Protein AF-A0AB35F5K7-F1 (afdb_monomer_lite)

Sequence (78 aa):
YILELIFEYNKQHPNKETLKEEVTRLIRASLGNRAKEGLMLEFIGQTDIDNLPNKESVIEQFYTFAQAAQQREAEALI

Secondary structure (DSSP, 8-state):
-HHHHHHHHHHH---HHHHHHHHHHHHHT-GGGGGGHHHHHHHHHHS-GGG--SHHHHHHHHHHHHHHHHHHHHHTT-

pLDDT: mean 91.66, std 4.8, range [70.44, 96.56]

Radius of gyration: 12.69 Å; chains: 1; bounding box: 30×22×32 Å

Structure (mmCIF, N/CA/C/O backbone):
data_AF-A0AB35F5K7-F1
#
_entry.id   AF-A0AB35F5K7-F1
#
loop_
_atom_site.group_PDB
_atom_site.id
_atom_site.type_symbol
_atom_site.label_atom_id
_atom_site.label_alt_id
_atom_site.label_comp_id
_atom_site.label_asym_id
_atom_site.label_entity_id
_atom_site.label_seq_id
_atom_site.pdbx_PDB_ins_code
_atom_site.Cartn_x
_atom_site.Cartn_y
_atom_site.Cartn_z
_atom_site.occupancy
_atom_site.B_iso_or_equiv
_atom_site.auth_seq_id
_atom_site.auth_comp_id
_atom_site.auth_asym_id
_atom_site.auth_atom_id
_atom_site.pdbx_PDB_model_num
ATOM 1 N N . TYR A 1 1 ? 11.121 0.387 2.405 1.00 84.12 1 TYR A N 1
ATOM 2 C CA . TYR A 1 1 ? 11.693 -0.946 2.135 1.00 84.12 1 TYR A CA 1
ATOM 3 C C . TYR A 1 1 ? 10.676 -1.895 1.500 1.00 84.12 1 TYR A C 1
ATOM 5 O O . TYR A 1 1 ? 10.788 -2.101 0.308 1.00 84.12 1 TYR A O 1
ATOM 13 N N . ILE A 1 2 ? 9.648 -2.415 2.197 1.00 89.00 2 ILE A N 1
ATOM 14 C CA . ILE A 1 2 ? 8.687 -3.371 1.579 1.00 89.00 2 ILE A CA 1
ATOM 15 C C . ILE A 1 2 ? 7.969 -2.780 0.350 1.00 89.00 2 ILE A C 1
ATOM 17 O O . ILE A 1 2 ? 7.971 -3.407 -0.700 1.00 89.00 2 ILE A O 1
ATOM 21 N N . LEU A 1 3 ? 7.430 -1.558 0.442 1.00 91.88 3 LEU A N 1
ATOM 22 C CA . LEU A 1 3 ? 6.763 -0.883 -0.689 1.00 91.88 3 LEU A CA 1
ATOM 23 C C . LEU A 1 3 ? 7.684 -0.659 -1.899 1.00 91.88 3 LEU A C 1
ATOM 25 O O . LEU A 1 3 ? 7.239 -0.721 -3.037 1.00 91.88 3 LEU A O 1
ATOM 29 N N . GLU A 1 4 ? 8.973 -0.437 -1.650 1.00 91.81 4 GLU A N 1
ATOM 30 C CA . GLU A 1 4 ? 9.975 -0.280 -2.706 1.00 91.81 4 GLU A CA 1
ATOM 31 C C . GLU A 1 4 ? 10.241 -1.616 -3.408 1.00 91.81 4 GLU A C 1
ATOM 33 O O . GLU A 1 4 ? 10.223 -1.673 -4.631 1.00 91.81 4 GLU A O 1
ATOM 38 N N . LEU A 1 5 ? 10.390 -2.709 -2.650 1.00 92.38 5 LEU A N 1
ATOM 39 C CA . LEU A 1 5 ? 10.541 -4.052 -3.222 1.00 92.38 5 LEU A CA 1
ATOM 40 C C . LEU A 1 5 ? 9.315 -4.475 -4.039 1.00 92.38 5 LEU A C 1
ATOM 42 O O . LEU A 1 5 ? 9.468 -5.062 -5.103 1.00 92.38 5 LEU A O 1
ATOM 46 N N . ILE A 1 6 ? 8.112 -4.150 -3.560 1.00 91.44 6 ILE A N 1
ATOM 47 C CA . ILE A 1 6 ? 6.848 -4.392 -4.268 1.00 91.44 6 ILE A CA 1
ATOM 48 C C . ILE A 1 6 ? 6.834 -3.655 -5.609 1.00 91.44 6 ILE A C 1
ATOM 50 O O . ILE A 1 6 ? 6.486 -4.251 -6.625 1.00 91.44 6 ILE A O 1
ATOM 54 N N . PHE A 1 7 ? 7.228 -2.379 -5.625 1.00 94.25 7 PHE A N 1
ATOM 55 C CA . PHE A 1 7 ? 7.275 -1.586 -6.851 1.00 94.25 7 PHE A CA 1
ATOM 56 C C . PHE A 1 7 ? 8.263 -2.167 -7.868 1.00 94.25 7 PHE A C 1
ATOM 58 O O . PHE A 1 7 ? 7.904 -2.389 -9.024 1.00 94.25 7 PHE A O 1
ATOM 65 N N . GLU A 1 8 ? 9.488 -2.472 -7.434 1.00 94.62 8 GLU A N 1
ATOM 66 C CA . GLU A 1 8 ? 10.513 -3.048 -8.311 1.00 94.62 8 GLU A CA 1
ATOM 67 C C . GLU A 1 8 ? 10.125 -4.440 -8.828 1.00 94.62 8 GLU A C 1
ATOM 69 O O . GLU A 1 8 ? 10.338 -4.742 -10.003 1.00 94.62 8 GLU A O 1
ATOM 74 N N . TYR A 1 9 ? 9.513 -5.274 -7.982 1.00 94.50 9 TYR A N 1
ATOM 75 C CA . TYR A 1 9 ? 9.006 -6.583 -8.385 1.00 94.50 9 TYR A CA 1
ATOM 76 C C . TYR A 1 9 ? 7.882 -6.454 -9.418 1.00 94.50 9 TYR A C 1
ATOM 78 O O . TYR A 1 9 ? 7.927 -7.116 -10.451 1.00 94.50 9 TYR A O 1
ATOM 86 N N . ASN A 1 10 ? 6.914 -5.559 -9.190 1.00 94.06 10 ASN A N 1
ATOM 87 C CA . ASN A 1 10 ? 5.803 -5.336 -10.114 1.00 94.06 10 ASN A CA 1
ATOM 88 C C . ASN A 1 10 ? 6.281 -4.868 -11.497 1.00 94.06 10 ASN A C 1
ATOM 90 O O . ASN A 1 10 ? 5.790 -5.342 -12.514 1.00 94.06 10 ASN A O 1
ATOM 94 N N . LYS A 1 11 ? 7.301 -4.004 -11.556 1.00 94.12 11 LYS A N 1
ATOM 95 C CA . LYS A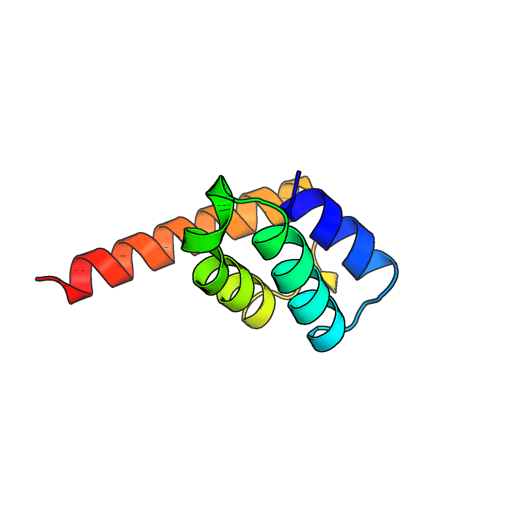 1 11 ? 7.895 -3.576 -12.834 1.00 94.12 11 LYS A CA 1
ATOM 96 C C . LYS A 1 11 ? 8.497 -4.724 -13.647 1.00 94.12 11 LYS A C 1
ATOM 98 O O . LYS A 1 11 ? 8.533 -4.643 -14.871 1.00 94.12 11 LYS A O 1
ATOM 103 N N . GLN A 1 12 ? 9.007 -5.759 -12.982 1.00 94.12 12 GLN A N 1
ATOM 104 C CA . GLN A 1 12 ? 9.569 -6.949 -13.633 1.00 94.12 12 GLN A CA 1
ATOM 105 C C . GLN A 1 12 ? 8.495 -8.012 -13.911 1.00 94.12 12 GLN A C 1
ATOM 107 O O . GLN A 1 12 ? 8.629 -8.806 -14.843 1.00 94.12 12 GLN A O 1
ATOM 112 N N . HIS A 1 13 ? 7.424 -8.007 -13.117 1.00 92.75 13 HIS A N 1
ATOM 113 C CA . HIS A 1 13 ? 6.353 -8.993 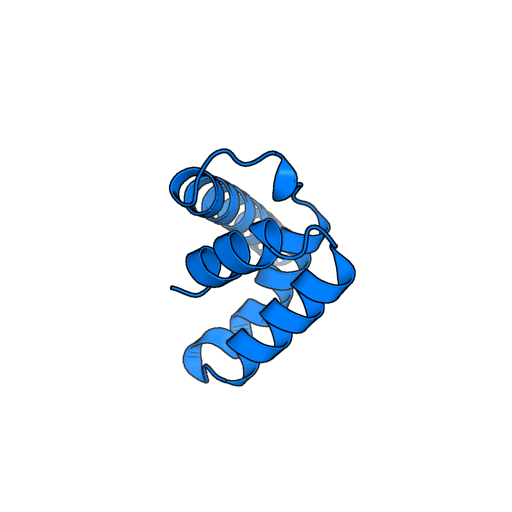-13.117 1.00 92.75 13 HIS A CA 1
ATOM 114 C C . HIS A 1 13 ? 4.989 -8.295 -12.940 1.00 92.75 13 HIS A C 1
ATOM 116 O O . HIS A 1 13 ? 4.432 -8.349 -11.841 1.00 92.75 13 HIS A O 1
ATOM 122 N N . PRO A 1 14 ? 4.436 -7.648 -13.989 1.00 87.88 14 PRO A N 1
ATOM 123 C CA . PRO A 1 14 ? 3.173 -6.905 -13.917 1.00 87.88 14 PRO A CA 1
ATOM 124 C C . PRO A 1 14 ? 1.988 -7.878 -13.883 1.00 87.88 14 PRO A C 1
ATOM 126 O O . PRO A 1 14 ? 1.258 -8.090 -14.852 1.00 87.88 14 PRO A O 1
ATOM 129 N N . ASN A 1 15 ? 1.864 -8.578 -12.763 1.00 93.56 15 ASN A N 1
ATOM 130 C CA . ASN A 1 15 ? 0.813 -9.533 -12.492 1.00 93.56 15 ASN A CA 1
ATOM 131 C C . ASN A 1 15 ? 0.406 -9.423 -11.023 1.00 93.56 15 ASN A C 1
ATOM 133 O O . ASN A 1 15 ? 1.193 -9.626 -10.096 1.00 93.56 15 ASN A O 1
ATOM 137 N N . LYS A 1 16 ? -0.873 -9.108 -10.822 1.00 91.44 16 LYS A N 1
ATOM 138 C CA . LYS A 1 16 ? -1.433 -8.825 -9.502 1.00 91.44 16 LYS A CA 1
ATOM 139 C C . LYS A 1 16 ? -1.393 -10.032 -8.561 1.00 91.44 16 LYS A C 1
ATOM 141 O O . LYS A 1 16 ? -1.211 -9.845 -7.362 1.00 91.44 16 LYS A O 1
ATOM 146 N N . GLU A 1 17 ? -1.534 -11.251 -9.077 1.00 92.94 17 GLU A N 1
ATOM 147 C CA . GLU A 1 17 ? -1.508 -12.459 -8.246 1.00 92.94 17 GLU A CA 1
ATOM 148 C C . GLU A 1 17 ? -0.088 -12.765 -7.764 1.00 92.94 17 GLU A C 1
ATOM 150 O O . GLU A 1 17 ? 0.123 -12.931 -6.563 1.00 92.94 17 GLU A O 1
ATOM 155 N N . THR A 1 18 ? 0.912 -12.698 -8.649 1.00 93.88 18 THR A N 1
ATOM 156 C CA . THR A 1 18 ? 2.315 -12.883 -8.241 1.00 93.88 18 THR A CA 1
ATOM 157 C C . THR A 1 18 ? 2.782 -11.779 -7.294 1.00 93.88 18 THR A C 1
ATOM 159 O O . THR A 1 18 ? 3.551 -12.033 -6.369 1.00 93.88 18 THR A O 1
ATOM 162 N N . LEU A 1 19 ? 2.278 -10.550 -7.463 1.00 94.12 19 LEU A N 1
ATOM 163 C CA . LEU A 1 19 ? 2.576 -9.446 -6.551 1.00 94.12 19 LEU A CA 1
ATOM 164 C C . LEU A 1 19 ? 2.008 -9.683 -5.143 1.00 94.12 19 LEU A C 1
ATOM 166 O O . LEU A 1 19 ? 2.690 -9.413 -4.157 1.00 94.12 19 LEU A O 1
ATOM 170 N N . LYS A 1 20 ? 0.785 -10.214 -5.021 1.00 94.19 20 LYS A N 1
ATOM 171 C CA . LYS A 1 20 ? 0.208 -10.582 -3.715 1.00 94.19 20 LYS A CA 1
ATOM 172 C C . LYS A 1 20 ? 1.034 -11.663 -3.019 1.00 94.19 20 LYS A C 1
ATOM 174 O O . LYS A 1 20 ? 1.319 -11.538 -1.829 1.00 94.19 20 LYS A O 1
ATOM 179 N N . GLU A 1 21 ? 1.456 -12.693 -3.751 1.00 94.19 21 GLU A N 1
ATOM 180 C CA . GLU A 1 21 ? 2.317 -13.756 -3.215 1.00 94.19 21 GLU A CA 1
ATOM 181 C C . GLU A 1 21 ? 3.659 -13.204 -2.710 1.00 94.19 21 GLU A C 1
ATOM 183 O O . GLU A 1 21 ? 4.116 -13.557 -1.616 1.00 94.19 21 GLU A O 1
ATOM 188 N N . GLU A 1 22 ? 4.266 -12.291 -3.473 1.00 93.25 22 GLU A N 1
ATOM 189 C CA . GLU A 1 22 ? 5.490 -11.582 -3.099 1.00 93.25 22 GLU A CA 1
ATOM 190 C C . GLU A 1 22 ? 5.314 -10.798 -1.793 1.00 93.25 22 GLU A C 1
ATOM 192 O O . GLU A 1 22 ? 6.103 -10.949 -0.857 1.00 93.25 22 GLU A O 1
ATOM 197 N N . VAL A 1 23 ? 4.245 -10.004 -1.697 1.00 92.75 23 VAL A N 1
ATOM 198 C CA . VAL A 1 23 ? 3.910 -9.205 -0.508 1.00 92.75 23 VAL A CA 1
ATOM 199 C C . VAL A 1 23 ? 3.773 -10.101 0.719 1.00 92.75 23 VAL A C 1
ATOM 201 O O . VAL A 1 23 ? 4.402 -9.845 1.749 1.00 92.75 23 VAL A O 1
ATOM 204 N N . THR A 1 24 ? 3.010 -11.189 0.604 1.00 92.62 24 THR A N 1
ATOM 205 C CA . THR A 1 24 ? 2.847 -12.177 1.674 1.00 92.62 24 THR A CA 1
ATOM 206 C C . THR A 1 24 ? 4.192 -12.768 2.100 1.00 92.62 24 THR A C 1
ATOM 208 O O . THR A 1 24 ? 4.470 -12.869 3.300 1.00 92.62 24 THR A O 1
ATOM 211 N N . ARG A 1 25 ? 5.071 -13.120 1.152 1.00 93.06 25 ARG A N 1
ATOM 212 C CA . ARG A 1 25 ? 6.404 -13.656 1.465 1.00 93.06 25 ARG A CA 1
ATOM 213 C C . ARG A 1 25 ? 7.263 -12.644 2.228 1.00 93.06 25 ARG A C 1
ATOM 215 O O . ARG A 1 25 ? 7.835 -12.993 3.264 1.00 93.06 25 ARG A O 1
ATOM 222 N N . LEU A 1 26 ? 7.326 -11.401 1.750 1.00 91.62 26 LEU A N 1
ATOM 223 C CA . LEU A 1 26 ? 8.115 -10.323 2.358 1.00 91.62 26 LEU A CA 1
ATOM 224 C C . LEU A 1 26 ? 7.632 -9.980 3.772 1.00 91.62 26 LEU A C 1
ATOM 226 O O . LEU A 1 26 ? 8.442 -9.800 4.685 1.00 91.62 26 LEU A O 1
ATOM 230 N N . ILE A 1 27 ? 6.316 -9.927 3.980 1.00 89.31 27 ILE A N 1
ATOM 231 C CA . ILE A 1 27 ? 5.728 -9.612 5.285 1.00 89.31 27 ILE A CA 1
ATOM 232 C C . ILE A 1 27 ? 5.964 -10.746 6.285 1.00 89.31 27 ILE A C 1
ATOM 234 O O . ILE A 1 27 ? 6.351 -10.485 7.424 1.00 89.31 27 ILE A O 1
ATOM 238 N N . ARG A 1 28 ? 5.820 -12.012 5.877 1.00 87.06 28 ARG A N 1
ATOM 239 C CA . ARG A 1 28 ? 6.067 -13.165 6.764 1.00 87.06 28 ARG A CA 1
ATOM 240 C C . ARG A 1 28 ? 7.516 -13.263 7.232 1.00 87.06 28 ARG A C 1
ATOM 242 O O . ARG A 1 28 ? 7.748 -13.660 8.382 1.00 87.06 28 ARG A O 1
ATOM 249 N N . ALA A 1 29 ? 8.456 -12.861 6.375 1.00 88.12 29 ALA A N 1
ATOM 250 C CA . ALA A 1 29 ? 9.878 -12.747 6.694 1.00 88.12 29 ALA A CA 1
ATOM 251 C C . ALA A 1 29 ? 10.189 -11.594 7.672 1.00 88.12 29 ALA A C 1
ATOM 253 O O . ALA A 1 29 ? 11.250 -11.579 8.291 1.00 88.12 29 ALA A O 1
ATOM 254 N N . SER A 1 30 ? 9.261 -10.649 7.861 1.00 83.75 30 SER A N 1
ATOM 255 C CA . SER A 1 30 ? 9.422 -9.478 8.723 1.00 83.75 30 SER A CA 1
ATOM 256 C C . SER A 1 30 ? 8.496 -9.546 9.944 1.00 83.75 30 SER A C 1
ATOM 258 O O . SER A 1 30 ? 7.332 -9.147 9.899 1.00 83.75 30 SER A O 1
ATOM 260 N N . LEU A 1 31 ? 9.025 -10.026 11.077 1.00 73.88 31 LEU A N 1
ATOM 261 C CA . LEU A 1 31 ? 8.266 -10.252 12.322 1.00 73.88 31 LEU A CA 1
ATOM 262 C C . LEU A 1 31 ? 7.411 -9.048 12.766 1.00 73.88 31 LEU A C 1
ATOM 264 O O . LEU A 1 31 ? 6.273 -9.239 13.187 1.00 73.88 31 LEU A O 1
ATOM 268 N N . GLY A 1 32 ? 7.914 -7.817 12.623 1.00 78.25 32 GLY A N 1
ATOM 269 C CA . GLY A 1 32 ? 7.201 -6.592 13.019 1.00 78.25 32 GLY A CA 1
ATOM 270 C C . GLY A 1 32 ? 6.097 -6.127 12.058 1.00 78.25 32 GLY A C 1
ATOM 271 O O . GLY A 1 32 ? 5.349 -5.204 12.383 1.00 78.25 32 GLY A O 1
ATOM 272 N N . ASN A 1 33 ? 5.978 -6.740 10.876 1.00 81.56 33 ASN A N 1
ATOM 273 C CA . ASN A 1 33 ? 5.040 -6.314 9.835 1.00 81.56 33 ASN A CA 1
ATOM 274 C C . ASN A 1 33 ? 3.871 -7.276 9.613 1.00 81.56 33 ASN A C 1
ATOM 276 O O . ASN A 1 33 ? 2.965 -6.936 8.860 1.00 81.56 33 ASN A O 1
ATOM 280 N N . ARG A 1 34 ? 3.824 -8.422 10.306 1.00 83.25 34 ARG A N 1
ATOM 281 C CA . ARG A 1 34 ? 2.735 -9.409 10.159 1.00 83.25 34 ARG A CA 1
ATOM 282 C C . ARG A 1 34 ? 1.348 -8.834 10.436 1.00 83.25 34 ARG A C 1
ATOM 284 O O . ARG A 1 34 ? 0.415 -9.120 9.701 1.00 83.25 34 ARG A O 1
ATOM 291 N N . ALA A 1 35 ? 1.228 -7.951 11.428 1.00 84.88 35 ALA A N 1
ATOM 292 C CA . ALA A 1 35 ? -0.032 -7.265 11.729 1.00 84.88 35 ALA A CA 1
ATOM 293 C C . ALA A 1 35 ? -0.534 -6.363 10.580 1.00 84.88 35 ALA A C 1
ATOM 295 O O . ALA A 1 35 ? -1.687 -5.956 10.588 1.00 84.88 35 ALA A O 1
ATOM 296 N N . LYS A 1 36 ? 0.320 -6.048 9.595 1.00 86.69 36 LYS A N 1
ATOM 297 C CA . LYS A 1 36 ? -0.011 -5.216 8.430 1.00 86.69 36 LYS A CA 1
ATOM 298 C C . LYS A 1 36 ? -0.270 -6.039 7.162 1.00 86.69 36 LYS A C 1
ATOM 300 O O . LYS A 1 36 ? -0.495 -5.443 6.116 1.00 86.69 36 LYS A O 1
ATOM 305 N N . GLU A 1 37 ? -0.232 -7.377 7.226 1.00 90.25 37 GLU A N 1
ATOM 306 C CA . GLU A 1 37 ? -0.407 -8.248 6.049 1.00 90.25 37 GLU A CA 1
ATOM 307 C C . GLU A 1 37 ? -1.734 -7.984 5.332 1.00 90.25 37 GLU A C 1
ATOM 309 O O . GLU A 1 37 ? -1.727 -7.751 4.127 1.00 90.25 37 GLU A O 1
ATOM 314 N N . GLY A 1 38 ? -2.845 -7.929 6.074 1.00 92.00 38 GLY A N 1
ATOM 315 C CA . GLY A 1 38 ? -4.168 -7.637 5.511 1.00 92.00 38 GLY A CA 1
ATOM 316 C C . GLY A 1 38 ? -4.214 -6.283 4.802 1.00 92.00 38 GLY A C 1
ATOM 317 O O . GLY A 1 38 ? -4.518 -6.226 3.615 1.00 92.00 38 G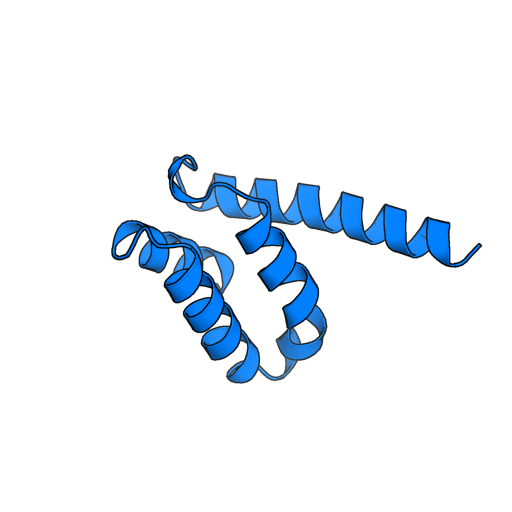LY A O 1
ATOM 318 N N . LEU A 1 39 ? -3.797 -5.215 5.492 1.00 94.31 39 LEU A N 1
ATOM 319 C CA . LEU A 1 39 ? -3.760 -3.859 4.935 1.00 94.31 39 LEU A CA 1
ATOM 320 C C . LEU A 1 39 ? -2.933 -3.779 3.641 1.00 94.31 39 LEU A C 1
ATOM 322 O O . LEU A 1 39 ? -3.336 -3.136 2.675 1.00 94.31 39 LEU A O 1
ATOM 326 N N . MET A 1 40 ? -1.778 -4.448 3.610 1.00 93.38 40 MET A N 1
ATOM 327 C CA . MET A 1 40 ? -0.911 -4.488 2.432 1.00 93.38 40 MET A CA 1
ATOM 328 C C . MET A 1 40 ? -1.545 -5.271 1.276 1.00 93.38 40 MET A C 1
ATOM 330 O O 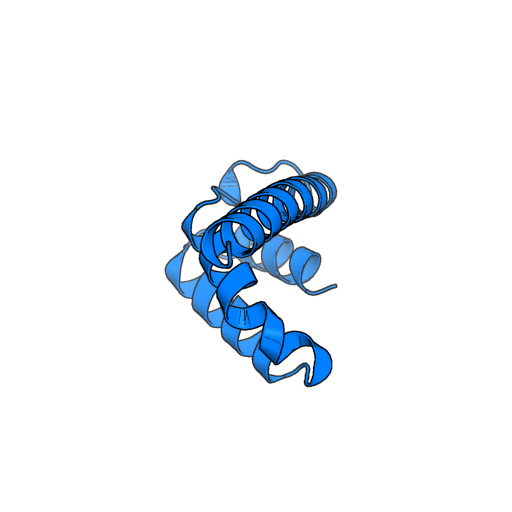. MET A 1 40 ? -1.485 -4.818 0.136 1.00 93.38 40 MET A O 1
ATOM 334 N N . LEU A 1 41 ? -2.166 -6.423 1.543 1.00 94.50 41 LEU A N 1
ATOM 335 C CA . LEU A 1 41 ? -2.854 -7.206 0.513 1.00 94.50 41 LEU A CA 1
ATOM 336 C C . LEU A 1 41 ? -4.069 -6.467 -0.053 1.00 94.50 41 LEU A C 1
ATOM 338 O O . LEU A 1 41 ? -4.291 -6.499 -1.264 1.00 94.50 41 LEU A O 1
ATOM 342 N N . GLU A 1 42 ? -4.828 -5.770 0.793 1.00 95.19 42 GLU A N 1
ATOM 343 C CA . GLU A 1 42 ? -5.939 -4.930 0.351 1.00 95.19 42 GLU A CA 1
ATOM 344 C C . GLU A 1 42 ? -5.461 -3.773 -0.523 1.00 95.19 42 GLU A C 1
ATOM 346 O O . GLU A 1 42 ? -6.030 -3.550 -1.594 1.00 95.19 42 GLU A O 1
ATOM 351 N N . PHE A 1 43 ? -4.387 -3.092 -0.114 1.00 95.94 43 PHE A N 1
ATOM 352 C CA . PHE A 1 43 ? -3.772 -2.028 -0.902 1.00 95.94 43 PHE A CA 1
ATOM 353 C C . PHE A 1 43 ? -3.382 -2.525 -2.300 1.00 95.94 43 PHE A C 1
ATOM 355 O O . PHE A 1 43 ? -3.774 -1.923 -3.297 1.00 95.94 43 PHE A O 1
ATOM 362 N N . ILE A 1 44 ? -2.682 -3.659 -2.399 1.00 94.56 44 ILE A N 1
ATOM 363 C CA . ILE A 1 44 ? -2.277 -4.249 -3.687 1.00 94.56 44 ILE A CA 1
ATOM 364 C C . ILE A 1 44 ? -3.477 -4.739 -4.506 1.00 94.56 44 ILE A C 1
ATOM 366 O O . ILE A 1 44 ? -3.483 -4.652 -5.735 1.00 94.56 44 ILE A O 1
ATOM 370 N N . GLY A 1 45 ? -4.519 -5.239 -3.842 1.00 94.38 45 GLY A N 1
ATOM 371 C CA . GLY A 1 45 ? -5.760 -5.634 -4.498 1.00 94.38 45 GLY A CA 1
ATOM 372 C C . GLY A 1 45 ? -6.462 -4.454 -5.172 1.00 94.38 45 GLY A C 1
ATOM 373 O O . GLY A 1 45 ? -6.869 -4.569 -6.332 1.00 94.38 45 GLY A O 1
ATOM 374 N N . GLN A 1 46 ? -6.559 -3.326 -4.466 1.00 94.31 46 GLN A N 1
ATOM 375 C CA . GLN A 1 46 ? -7.353 -2.155 -4.856 1.00 94.31 46 GLN A CA 1
ATOM 376 C C . GLN A 1 46 ? -6.573 -1.102 -5.652 1.00 94.31 46 GLN A C 1
ATOM 378 O O . GLN A 1 46 ? -7.186 -0.248 -6.286 1.00 94.31 46 GLN A O 1
ATOM 383 N N . THR A 1 47 ? -5.243 -1.177 -5.661 1.00 93.56 47 THR A N 1
ATOM 384 C CA . THR A 1 47 ? -4.389 -0.222 -6.374 1.00 93.56 47 THR A CA 1
ATOM 385 C C . THR A 1 47 ? -3.919 -0.806 -7.701 1.00 93.56 47 THR A C 1
ATOM 387 O O . THR A 1 47 ? -3.680 -2.012 -7.840 1.00 93.56 47 THR A O 1
ATOM 390 N N . ASP A 1 48 ? -3.801 0.061 -8.698 1.00 93.00 48 ASP A N 1
ATOM 391 C CA . ASP A 1 48 ? -3.148 -0.247 -9.961 1.00 93.00 48 ASP A CA 1
ATOM 392 C C . ASP A 1 48 ? -1.691 0.227 -9.907 1.00 93.00 48 ASP A C 1
ATOM 394 O O . ASP A 1 48 ? -1.388 1.396 -10.146 1.00 93.00 48 ASP A O 1
ATOM 398 N N . ILE A 1 49 ? -0.801 -0.682 -9.5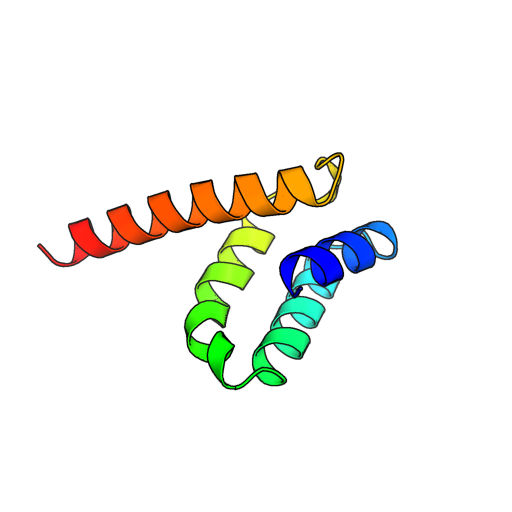04 1.00 92.44 49 ILE A N 1
ATOM 399 C CA . ILE A 1 49 ? 0.623 -0.389 -9.306 1.00 92.44 49 ILE A CA 1
ATOM 400 C C . ILE A 1 49 ? 1.341 -0.170 -10.647 1.00 92.44 49 ILE A C 1
ATOM 402 O O . ILE A 1 49 ? 2.322 0.572 -10.683 1.00 92.44 49 ILE A O 1
ATOM 406 N N . ASP A 1 50 ? 0.836 -0.742 -11.747 1.00 91.50 50 ASP A N 1
ATOM 407 C CA . ASP A 1 50 ? 1.421 -0.594 -13.088 1.00 91.50 50 ASP A CA 1
ATOM 408 C C . ASP A 1 50 ? 1.368 0.859 -13.577 1.00 91.50 50 ASP A C 1
ATOM 410 O O . ASP A 1 50 ? 2.247 1.315 -14.307 1.00 91.50 50 ASP A O 1
ATOM 414 N N . ASN A 1 51 ? 0.359 1.605 -13.123 1.00 93.00 51 ASN A N 1
ATOM 415 C CA . ASN A 1 51 ? 0.145 3.006 -13.472 1.00 93.00 51 ASN A CA 1
ATOM 416 C C . ASN A 1 51 ? 0.884 3.997 -12.556 1.00 93.00 51 ASN A C 1
ATOM 418 O O . ASN A 1 51 ? 0.781 5.211 -12.754 1.00 93.00 51 ASN A O 1
ATOM 422 N N . LEU A 1 52 ? 1.632 3.519 -11.555 1.00 93.25 52 LEU A N 1
ATOM 423 C CA . LEU A 1 52 ? 2.391 4.390 -10.660 1.00 93.25 52 LEU A CA 1
ATOM 424 C C . LEU A 1 52 ? 3.772 4.713 -11.259 1.00 93.25 52 LEU A C 1
ATOM 426 O O . LEU A 1 52 ? 4.529 3.804 -11.598 1.00 93.25 52 LEU A O 1
ATOM 430 N N . PRO A 1 53 ? 4.144 6.001 -11.383 1.00 93.06 53 PRO A N 1
ATOM 431 C CA . PRO A 1 53 ? 5.333 6.402 -12.137 1.00 93.06 53 PRO A CA 1
ATOM 432 C C . PRO A 1 53 ? 6.650 6.106 -11.410 1.00 93.06 53 PRO A C 1
ATOM 434 O O . PRO A 1 53 ? 7.698 5.977 -12.044 1.00 93.06 53 PRO A O 1
ATOM 437 N N . ASN A 1 54 ? 6.626 6.043 -10.079 1.00 94.44 54 ASN A N 1
ATOM 438 C CA . ASN A 1 54 ? 7.805 5.848 -9.246 1.00 94.44 54 ASN A CA 1
ATOM 439 C C . ASN A 1 54 ? 7.424 5.309 -7.858 1.00 94.44 54 ASN A C 1
ATOM 441 O O . ASN A 1 54 ? 6.250 5.213 -7.489 1.00 94.44 54 ASN A O 1
ATOM 445 N N . LYS A 1 55 ? 8.450 4.963 -7.079 1.00 93.44 55 LYS A N 1
ATOM 446 C CA . LYS A 1 55 ? 8.295 4.430 -5.724 1.00 93.44 55 LYS A CA 1
ATOM 447 C C . LYS A 1 55 ? 7.703 5.452 -4.753 1.00 93.44 55 LYS A C 1
ATOM 449 O O . LYS A 1 55 ? 6.997 5.061 -3.828 1.00 93.44 55 LYS A O 1
ATOM 454 N N . GLU A 1 56 ? 7.962 6.742 -4.956 1.00 95.38 56 GLU A N 1
ATOM 455 C CA . GLU A 1 56 ? 7.413 7.813 -4.128 1.00 95.38 56 GLU A CA 1
ATOM 456 C C . GLU A 1 56 ? 5.880 7.842 -4.237 1.00 95.38 56 GLU A C 1
ATOM 458 O O . GLU A 1 56 ? 5.201 7.903 -3.213 1.00 95.38 56 GLU A O 1
ATOM 463 N N . SER A 1 57 ? 5.329 7.661 -5.442 1.00 95.81 57 SER A N 1
ATOM 464 C CA . SER A 1 57 ? 3.882 7.554 -5.664 1.00 95.81 57 SER A CA 1
ATOM 465 C C . SER A 1 57 ? 3.260 6.333 -4.984 1.00 95.81 57 SER A C 1
ATOM 467 O O . SER A 1 57 ? 2.146 6.424 -4.477 1.00 95.81 57 SER A O 1
ATOM 469 N N . VAL A 1 58 ? 3.962 5.196 -4.924 1.00 95.31 58 VAL A N 1
ATOM 470 C CA . VAL A 1 58 ? 3.490 4.004 -4.189 1.00 95.31 58 VAL A CA 1
ATOM 471 C C . VAL A 1 58 ? 3.393 4.291 -2.693 1.00 95.31 58 VAL A C 1
ATOM 473 O O . VAL A 1 58 ? 2.434 3.880 -2.044 1.00 95.31 58 VAL A O 1
ATOM 476 N N . ILE A 1 59 ? 4.382 5.000 -2.145 1.00 94.75 59 ILE A N 1
ATOM 477 C CA . ILE A 1 59 ? 4.409 5.376 -0.731 1.00 94.75 59 ILE A CA 1
ATOM 478 C C . ILE A 1 59 ? 3.250 6.323 -0.413 1.00 94.75 59 ILE A C 1
ATOM 480 O O . ILE A 1 59 ? 2.521 6.081 0.548 1.00 94.75 59 ILE A O 1
ATOM 484 N N . GLU A 1 60 ? 3.058 7.362 -1.224 1.00 95.62 60 GLU A N 1
ATOM 485 C CA . GLU A 1 60 ? 1.962 8.320 -1.066 1.00 95.62 60 G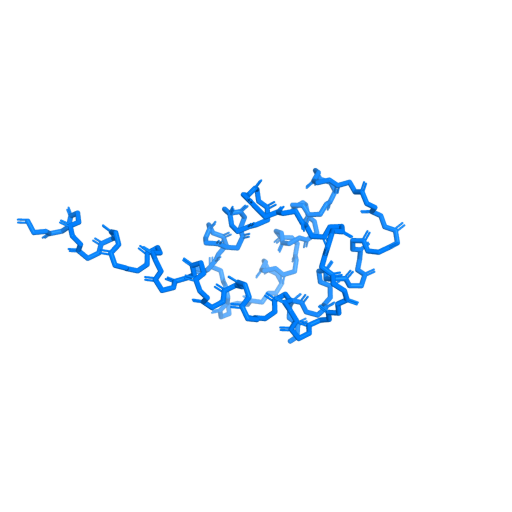LU A CA 1
ATOM 486 C C . GLU A 1 60 ? 0.594 7.623 -1.111 1.00 95.62 60 GLU A C 1
ATOM 488 O O . GLU A 1 60 ? -0.172 7.709 -0.151 1.00 95.62 60 GLU A O 1
ATOM 493 N N . GLN A 1 61 ? 0.335 6.844 -2.168 1.00 96.12 61 GLN A N 1
ATOM 494 C CA . GLN A 1 61 ? -0.903 6.075 -2.340 1.00 96.12 61 GLN A CA 1
ATOM 495 C C . GLN A 1 61 ? -1.164 5.131 -1.162 1.00 96.12 61 GLN A C 1
ATOM 497 O O . GLN A 1 61 ? -2.290 5.048 -0.670 1.00 96.12 61 GLN A O 1
ATOM 502 N N . PHE A 1 62 ? -0.128 4.442 -0.671 1.00 95.88 62 PHE A N 1
ATOM 503 C CA . PHE A 1 62 ? -0.262 3.549 0.476 1.00 95.88 62 PHE A CA 1
ATOM 504 C C . PHE A 1 62 ? -0.669 4.301 1.746 1.00 95.88 62 PHE A C 1
ATOM 506 O O . PHE A 1 62 ? -1.554 3.841 2.464 1.00 95.88 62 PHE A O 1
ATOM 513 N N . TYR A 1 63 ? -0.057 5.452 2.038 1.00 95.19 63 TYR A N 1
ATOM 514 C CA . TYR A 1 63 ? -0.417 6.229 3.226 1.00 95.19 63 TYR A CA 1
ATOM 515 C C . TYR A 1 63 ? -1.832 6.801 3.134 1.00 95.19 63 TYR A C 1
ATOM 517 O O . TYR A 1 63 ? -2.565 6.732 4.120 1.00 95.19 63 TYR A O 1
ATOM 525 N N . THR A 1 64 ? -2.247 7.294 1.965 1.00 96.56 64 THR A N 1
ATOM 526 C CA . THR A 1 64 ? -3.632 7.726 1.731 1.00 96.56 64 THR A CA 1
ATOM 527 C C . THR A 1 64 ? -4.613 6.572 1.943 1.00 96.56 64 THR A C 1
ATOM 529 O O . THR A 1 64 ? -5.601 6.722 2.663 1.00 96.56 64 THR A O 1
ATOM 532 N N . PHE A 1 65 ? -4.314 5.396 1.387 1.00 96.25 65 PHE A N 1
ATOM 533 C CA . PHE A 1 65 ? -5.120 4.192 1.574 1.00 96.25 65 PHE A CA 1
ATOM 534 C C . PHE A 1 65 ? -5.203 3.777 3.051 1.00 96.25 65 PHE A C 1
ATOM 536 O O . PHE A 1 65 ? -6.290 3.516 3.568 1.00 96.25 65 PHE A O 1
ATOM 543 N N . ALA A 1 66 ? -4.068 3.758 3.752 1.00 95.44 66 ALA A N 1
ATOM 544 C CA . ALA A 1 66 ? -3.984 3.361 5.152 1.00 95.44 66 ALA A CA 1
ATOM 545 C C . ALA A 1 66 ? -4.744 4.317 6.083 1.00 95.44 66 ALA A C 1
ATOM 547 O O . ALA A 1 66 ? -5.404 3.855 7.010 1.00 95.44 66 ALA A O 1
ATOM 548 N N . GLN A 1 67 ? -4.702 5.628 5.825 1.00 95.69 67 GLN A N 1
ATOM 549 C CA . GLN A 1 67 ? -5.488 6.611 6.578 1.00 95.69 67 GLN A CA 1
ATOM 550 C C . GLN A 1 67 ? -6.992 6.375 6.400 1.00 95.69 67 GLN A C 1
ATOM 552 O O . GLN A 1 67 ? -7.737 6.365 7.378 1.00 95.69 67 GLN A O 1
ATOM 557 N N . ALA A 1 68 ? -7.438 6.118 5.168 1.00 95.06 68 ALA A N 1
ATOM 558 C CA . ALA A 1 68 ? -8.838 5.806 4.896 1.00 95.06 68 ALA A CA 1
ATOM 559 C C . ALA A 1 68 ? -9.275 4.472 5.531 1.00 95.06 68 ALA A C 1
ATOM 561 O O . ALA A 1 68 ? -10.380 4.369 6.061 1.00 95.06 68 ALA A O 1
ATOM 562 N N . ALA A 1 69 ? -8.420 3.444 5.508 1.00 93.06 69 ALA A N 1
ATOM 563 C CA . ALA A 1 69 ? -8.671 2.184 6.208 1.00 93.06 69 ALA A CA 1
ATOM 564 C C . ALA A 1 69 ? -8.789 2.391 7.726 1.00 93.06 69 ALA A C 1
ATOM 566 O O . ALA A 1 69 ? -9.768 1.947 8.319 1.00 93.06 69 ALA A O 1
ATOM 567 N N . GLN A 1 70 ? -7.864 3.145 8.327 1.00 92.38 70 GLN A N 1
ATOM 568 C CA . GLN A 1 70 ? -7.876 3.453 9.757 1.00 92.38 70 GLN A CA 1
ATOM 569 C C . GLN A 1 70 ? -9.150 4.198 10.180 1.00 92.38 70 GLN A C 1
ATOM 571 O O . GLN A 1 70 ? -9.737 3.869 11.208 1.00 92.38 70 GLN A O 1
ATOM 576 N N . GLN A 1 71 ? -9.597 5.175 9.387 1.00 93.25 71 GLN A N 1
ATOM 577 C CA . GLN A 1 71 ? -10.829 5.913 9.666 1.00 93.25 71 GLN A CA 1
ATOM 578 C C . GLN A 1 71 ? -12.060 4.994 9.628 1.00 93.25 71 GLN A C 1
ATOM 580 O O . GLN A 1 71 ? -12.886 5.043 10.535 1.00 93.25 71 GLN A O 1
ATOM 585 N N . ARG A 1 72 ? -12.154 4.108 8.625 1.00 91.38 72 ARG A N 1
ATOM 586 C CA . ARG A 1 72 ? -13.252 3.129 8.521 1.00 91.38 72 ARG A CA 1
ATOM 587 C C . ARG A 1 72 ? -13.272 2.148 9.691 1.00 91.38 72 ARG A C 1
ATOM 589 O O . ARG A 1 72 ? -14.342 1.844 10.208 1.00 91.38 72 ARG A O 1
ATOM 596 N N . GLU A 1 73 ? -12.108 1.653 10.109 1.00 89.25 73 GLU A N 1
ATOM 597 C CA . GLU A 1 73 ? -12.001 0.776 11.281 1.00 89.25 73 GLU A CA 1
ATOM 598 C C . GLU A 1 73 ? -12.432 1.497 12.563 1.00 89.25 73 GLU A C 1
ATOM 600 O O . GLU A 1 73 ? -13.154 0.918 13.369 1.00 89.25 73 GLU A O 1
ATOM 605 N N . ALA A 1 74 ? -12.042 2.765 12.739 1.00 91.00 74 ALA A N 1
ATOM 606 C CA . ALA A 1 74 ? -12.453 3.565 13.889 1.00 91.00 74 ALA A CA 1
ATOM 607 C C . ALA A 1 74 ? -13.974 3.791 13.925 1.00 91.00 74 ALA A C 1
ATOM 609 O O . ALA A 1 74 ? -14.580 3.656 14.983 1.00 91.00 74 ALA A O 1
ATOM 610 N N . GLU A 1 75 ? -14.596 4.087 12.781 1.00 92.06 75 GLU A N 1
ATOM 611 C CA . GLU A 1 75 ? -16.050 4.264 12.662 1.00 92.06 75 GLU A CA 1
ATOM 612 C C . GLU A 1 75 ? -16.833 2.970 12.916 1.00 92.06 75 GLU A C 1
ATOM 614 O O . GLU A 1 75 ? -17.920 3.019 13.481 1.00 92.06 75 GLU A O 1
ATOM 619 N N . ALA A 1 76 ? -16.285 1.810 12.545 1.00 89.94 76 ALA A N 1
ATOM 620 C CA . ALA A 1 76 ? -16.923 0.511 12.762 1.00 89.94 76 ALA A CA 1
ATOM 621 C C . ALA A 1 76 ? -16.899 0.035 14.230 1.00 89.94 76 ALA A C 1
ATOM 623 O O . ALA A 1 76 ? -17.565 -0.945 14.564 1.00 89.94 76 ALA A O 1
ATOM 624 N N . LEU A 1 77 ? -16.114 0.690 15.092 1.00 85.88 77 LEU A N 1
ATOM 625 C CA . LEU A 1 77 ? -15.974 0.374 16.519 1.00 85.88 77 LEU A CA 1
ATOM 626 C C . LEU A 1 77 ? -16.822 1.281 17.436 1.00 85.88 77 LEU A C 1
ATOM 628 O O . LEU A 1 77 ? -16.734 1.139 18.659 1.00 85.88 77 LEU A O 1
ATOM 632 N N . ILE A 1 78 ? -17.607 2.202 16.861 1.00 70.44 78 ILE A N 1
ATOM 633 C CA . ILE A 1 78 ? -18.544 3.110 17.553 1.00 70.44 78 ILE A CA 1
ATOM 634 C C . ILE A 1 78 ? -19.956 2.521 17.510 1.00 70.44 78 ILE A C 1
ATOM 636 O O . ILE A 1 78 ? -20.625 2.556 18.568 1.00 70.44 78 ILE A O 1
#

Foldseek 3Di:
DLLQVLLVVCVVPVDLVVSLVSSVVVQVVPPVRVVCNVLVNVLSVPDRSVPQPDSVSSVVSSVVSVVVVVVVVVVVVD